Protein AF-A0A3B0UL54-F1 (afdb_monomer_lite)

Foldseek 3Di:
DFWPFADDPCVVVLVVLWAWPDDDTRDTDTDDPDCVPRVVVSCVSCVVVVIHDPDDDDDDDDVVNVVVVVVVVVPDDDDD

Radius of gyration: 16.88 Å; chains: 1; bounding box: 27×32×55 Å

Secondary structure (DSSP, 8-state):
-EESS--SSTHHHHHTTSEEEEEETTEEEEE-S-HHHHHHHHHHHHHHTT--EEE-------HHHHHHHHHHTS------

pLDDT: mean 83.61, std 17.09, range [42.66, 97.06]

Structure (mmCIF, N/CA/C/O backbone):
data_AF-A0A3B0UL54-F1
#
_entry.id   AF-A0A3B0UL54-F1
#
loop_
_atom_site.group_PDB
_atom_site.id
_atom_site.type_symbol
_atom_site.label_atom_id
_atom_site.label_alt_id
_atom_site.label_comp_id
_atom_site.label_asym_id
_atom_site.label_entity_id
_atom_site.label_seq_id
_atom_site.pdbx_PDB_ins_code
_atom_site.Cartn_x
_atom_site.Cartn_y
_atom_site.Cartn_z
_atom_site.occupancy
_atom_site.B_iso_or_equiv
_atom_site.auth_seq_id
_atom_site.auth_comp_id
_atom_site.auth_asym_id
_atom_site.auth_atom_id
_atom_site.pdbx_PDB_model_num
ATOM 1 N N . MET A 1 1 ? -1.466 -4.468 -1.343 1.00 94.19 1 MET A N 1
ATOM 2 C CA . MET A 1 1 ? -1.392 -4.067 -2.764 1.00 94.19 1 MET A CA 1
ATOM 3 C C . MET A 1 1 ? -0.528 -5.055 -3.518 1.00 94.19 1 MET A C 1
ATOM 5 O O . MET A 1 1 ? 0.433 -5.538 -2.932 1.00 94.19 1 MET A O 1
ATOM 9 N N . ARG A 1 2 ? -0.855 -5.346 -4.780 1.00 96.19 2 ARG A N 1
ATOM 10 C CA . ARG A 1 2 ? 0.013 -6.102 -5.692 1.00 96.19 2 ARG A CA 1
ATOM 11 C C . ARG A 1 2 ? 0.450 -5.243 -6.868 1.00 96.19 2 ARG A C 1
ATOM 13 O O . ARG A 1 2 ? -0.372 -4.511 -7.425 1.00 96.19 2 ARG A O 1
ATOM 20 N N . VAL A 1 3 ? 1.718 -5.370 -7.230 1.00 96.50 3 VAL A N 1
ATOM 21 C CA . VAL A 1 3 ? 2.344 -4.739 -8.396 1.00 96.50 3 VAL A CA 1
ATOM 22 C C . VAL A 1 3 ? 2.767 -5.799 -9.417 1.00 96.50 3 VAL A C 1
ATOM 24 O O . VAL A 1 3 ? 2.727 -6.987 -9.123 1.00 96.50 3 VAL A O 1
ATOM 27 N N . ASP A 1 4 ? 3.105 -5.392 -10.635 1.00 96.75 4 ASP A N 1
ATOM 28 C CA . ASP A 1 4 ? 3.448 -6.284 -11.754 1.00 96.75 4 ASP A CA 1
ATOM 29 C C . ASP A 1 4 ? 4.839 -6.920 -11.668 1.00 96.75 4 ASP A C 1
ATOM 31 O O . ASP A 1 4 ? 5.105 -7.930 -12.323 1.00 96.75 4 ASP A O 1
ATOM 35 N N . ARG A 1 5 ? 5.713 -6.361 -10.831 1.00 94.44 5 ARG A N 1
ATOM 36 C CA . ARG A 1 5 ? 7.047 -6.887 -10.543 1.00 94.44 5 ARG A CA 1
ATOM 37 C C . ARG A 1 5 ? 7.468 -6.576 -9.105 1.00 94.44 5 ARG A C 1
ATOM 39 O O . ARG A 1 5 ? 6.960 -5.625 -8.514 1.00 94.44 5 ARG A O 1
ATOM 46 N N . PRO A 1 6 ? 8.432 -7.324 -8.542 1.00 92.94 6 PRO A N 1
ATOM 47 C CA . PRO A 1 6 ? 9.036 -6.972 -7.264 1.00 92.94 6 PRO A CA 1
ATOM 48 C C . PRO A 1 6 ? 9.678 -5.581 -7.282 1.00 92.94 6 PRO A C 1
ATOM 50 O O . PRO A 1 6 ? 10.129 -5.098 -8.329 1.00 92.94 6 PRO A O 1
ATOM 53 N N . LEU A 1 7 ? 9.764 -4.975 -6.097 1.00 89.94 7 LEU A N 1
ATOM 54 C CA . LEU A 1 7 ? 10.529 -3.748 -5.897 1.00 89.94 7 LEU A CA 1
ATOM 55 C C . LEU A 1 7 ? 12.020 -4.004 -6.154 1.00 89.94 7 LEU A C 1
ATOM 57 O O . LEU A 1 7 ? 12.577 -5.018 -5.734 1.00 89.94 7 LEU A O 1
ATOM 61 N N . ASN A 1 8 ? 12.658 -3.060 -6.828 1.00 86.38 8 ASN A N 1
ATOM 62 C CA . ASN A 1 8 ? 14.067 -3.025 -7.184 1.00 86.38 8 ASN A CA 1
ATOM 63 C C . ASN A 1 8 ? 14.663 -1.630 -6.905 1.00 86.38 8 ASN A C 1
ATOM 65 O O . ASN A 1 8 ? 15.238 -0.992 -7.785 1.00 86.38 8 ASN A O 1
ATOM 69 N N . GLY A 1 9 ? 14.508 -1.158 -5.665 1.00 86.06 9 GLY A N 1
ATOM 70 C CA . GLY A 1 9 ? 15.103 0.094 -5.181 1.00 86.06 9 GLY A CA 1
ATOM 71 C C . GLY A 1 9 ? 14.140 1.271 -5.025 1.00 86.06 9 GLY A C 1
ATOM 72 O O . GLY A 1 9 ? 14.549 2.295 -4.498 1.00 86.06 9 GLY A O 1
ATOM 73 N N . GLU A 1 10 ? 12.866 1.126 -5.385 1.00 92.00 10 GLU A N 1
ATOM 74 C CA . GLU A 1 10 ? 11.866 2.207 -5.338 1.00 92.00 10 GLU A CA 1
ATOM 75 C C . GLU A 1 10 ? 11.218 2.397 -3.949 1.00 92.00 10 GLU A C 1
ATOM 77 O O . GLU A 1 10 ? 10.189 3.056 -3.798 1.00 92.00 10 GLU A O 1
ATOM 82 N N . MET A 1 11 ? 11.769 1.751 -2.917 1.00 89.69 11 MET A N 1
ATOM 83 C CA . MET A 1 11 ? 11.149 1.692 -1.593 1.00 89.69 11 MET A CA 1
ATOM 84 C C . MET A 1 11 ? 11.134 3.057 -0.897 1.00 89.69 11 MET A C 1
ATOM 86 O O . MET A 1 11 ? 10.140 3.397 -0.260 1.00 89.69 11 MET A O 1
ATOM 90 N N . GLY A 1 12 ? 12.184 3.864 -1.073 1.00 91.88 12 GLY A N 1
ATOM 91 C CA . GLY A 1 12 ? 12.305 5.169 -0.418 1.00 91.88 12 GLY A CA 1
ATOM 92 C C . GLY A 1 12 ? 11.280 6.197 -0.904 1.00 91.88 12 GLY A C 1
ATOM 93 O O . GLY A 1 12 ? 10.830 7.042 -0.135 1.00 91.88 12 GLY A O 1
ATOM 94 N N . GLU A 1 13 ? 10.873 6.134 -2.168 1.00 92.56 13 GLU A N 1
ATOM 95 C CA . GLU A 1 13 ? 9.816 6.976 -2.728 1.00 92.56 13 GLU A CA 1
ATOM 96 C C . GLU A 1 13 ? 8.435 6.562 -2.214 1.00 92.56 13 GLU A C 1
ATOM 98 O O . GLU A 1 13 ? 7.592 7.415 -1.938 1.00 92.56 13 GLU A O 1
ATOM 103 N N . ILE A 1 14 ? 8.207 5.258 -2.038 1.00 93.75 14 ILE A N 1
ATOM 104 C CA . ILE A 1 14 ? 6.945 4.726 -1.512 1.00 93.75 14 ILE A CA 1
ATOM 105 C C . ILE A 1 14 ? 6.792 5.077 -0.022 1.00 93.75 14 ILE A C 1
ATOM 107 O O . ILE A 1 14 ? 5.710 5.493 0.400 1.00 93.75 14 ILE A O 1
ATOM 111 N N . GLU A 1 15 ? 7.868 4.973 0.764 1.00 94.88 15 GLU A N 1
ATOM 112 C CA . GLU A 1 15 ? 7.882 5.285 2.205 1.00 94.88 15 GLU A CA 1
ATOM 113 C C . GLU A 1 15 ? 7.602 6.762 2.526 1.00 94.88 15 GLU A C 1
ATOM 115 O O . GLU A 1 15 ? 7.195 7.087 3.639 1.00 94.88 15 GLU A O 1
ATOM 120 N N . GLN A 1 16 ? 7.745 7.668 1.555 1.00 94.44 16 GLN A N 1
ATOM 121 C CA . GLN A 1 16 ? 7.355 9.075 1.719 1.00 94.44 16 GLN A CA 1
ATOM 122 C C . GLN A 1 16 ? 5.835 9.284 1.732 1.00 94.44 16 GLN A C 1
ATOM 124 O O . GLN A 1 16 ? 5.366 10.327 2.187 1.00 94.44 16 GLN A O 1
ATOM 129 N N . LEU A 1 17 ? 5.061 8.326 1.212 1.00 94.56 17 LEU A N 1
ATOM 130 C CA . LEU A 1 17 ? 3.603 8.424 1.103 1.00 94.56 17 LEU A CA 1
ATOM 131 C C . LEU A 1 17 ? 2.872 7.552 2.121 1.00 94.56 17 LEU A C 1
ATOM 133 O O . LEU A 1 17 ? 1.768 7.897 2.543 1.00 94.56 17 LEU A O 1
ATOM 137 N N . VAL A 1 18 ? 3.444 6.400 2.465 1.00 95.12 18 VAL A N 1
ATOM 138 C CA . VAL A 1 18 ? 2.801 5.386 3.303 1.00 95.12 18 VAL A CA 1
ATOM 139 C C . VAL A 1 18 ? 3.799 4.724 4.234 1.00 95.12 18 VAL A C 1
ATOM 141 O O . VAL A 1 18 ? 4.974 4.582 3.912 1.00 95.12 18 VAL A O 1
ATOM 144 N N . THR A 1 19 ? 3.305 4.210 5.355 1.00 94.81 19 THR A N 1
ATOM 145 C CA . THR A 1 19 ? 4.102 3.339 6.220 1.00 94.81 19 THR A CA 1
ATOM 146 C C . THR A 1 19 ? 4.054 1.924 5.667 1.00 94.81 19 THR A C 1
ATOM 148 O O . THR A 1 19 ? 2.984 1.311 5.632 1.00 94.81 19 THR A O 1
ATOM 151 N N . ILE A 1 20 ? 5.192 1.387 5.233 1.00 93.31 20 ILE A N 1
ATOM 152 C CA . ILE A 1 20 ? 5.272 0.004 4.759 1.00 93.31 20 ILE A CA 1
ATOM 153 C C . ILE A 1 20 ? 5.393 -0.937 5.961 1.00 93.31 20 ILE A C 1
ATOM 155 O O . ILE A 1 20 ? 6.287 -0.797 6.787 1.00 93.31 20 ILE A O 1
ATOM 159 N N . ASP A 1 21 ? 4.501 -1.924 6.042 1.00 92.00 21 ASP A N 1
ATOM 160 C CA . ASP A 1 21 ? 4.540 -2.957 7.082 1.00 92.00 21 ASP A CA 1
ATOM 161 C C . ASP A 1 21 ? 5.330 -4.189 6.634 1.00 92.00 21 ASP A C 1
ATOM 163 O O . ASP A 1 21 ? 6.002 -4.830 7.438 1.00 92.00 21 ASP A O 1
ATOM 167 N N . ALA A 1 22 ? 5.185 -4.579 5.364 1.00 91.00 22 ALA A N 1
ATOM 168 C CA . ALA A 1 22 ? 5.852 -5.751 4.808 1.00 91.00 22 ALA A CA 1
ATOM 169 C C . ALA A 1 22 ? 5.888 -5.715 3.277 1.00 91.00 22 ALA A C 1
ATOM 171 O O . ALA A 1 22 ? 4.935 -5.272 2.631 1.00 91.00 22 ALA A O 1
ATOM 172 N N . VAL A 1 23 ? 6.946 -6.292 2.707 1.00 92.81 23 VAL A N 1
ATOM 173 C CA . VAL A 1 23 ? 7.069 -6.569 1.271 1.00 92.81 23 VAL A CA 1
ATOM 174 C C . VAL A 1 23 ? 7.353 -8.057 1.082 1.00 92.81 23 VAL A C 1
ATOM 176 O O . VAL A 1 23 ? 8.235 -8.613 1.733 1.00 92.81 23 VAL A O 1
ATOM 179 N N . GLN A 1 24 ? 6.585 -8.714 0.215 1.00 92.62 24 GLN A N 1
ATOM 180 C CA . GLN A 1 24 ? 6.739 -10.128 -0.130 1.00 92.62 24 GLN A CA 1
ATOM 181 C C . GLN A 1 24 ? 6.653 -10.281 -1.648 1.00 92.62 24 GLN A C 1
ATOM 183 O O . GLN A 1 24 ? 5.563 -10.362 -2.212 1.00 92.62 24 GLN A O 1
ATOM 188 N N . GLY A 1 25 ? 7.809 -10.283 -2.315 1.00 92.75 25 GLY A N 1
ATOM 189 C CA . GLY A 1 25 ? 7.875 -10.307 -3.775 1.00 92.75 25 GLY A CA 1
ATOM 190 C C . GLY A 1 25 ? 7.222 -9.066 -4.382 1.00 92.75 25 GLY A C 1
ATOM 191 O O . GLY A 1 25 ? 7.710 -7.955 -4.204 1.00 92.75 25 GLY A O 1
ATOM 192 N N . ASP A 1 26 ? 6.112 -9.265 -5.085 1.00 94.50 26 ASP A N 1
ATOM 193 C CA . ASP A 1 26 ? 5.316 -8.225 -5.742 1.00 94.50 26 ASP A CA 1
ATOM 194 C C . ASP A 1 26 ? 4.123 -7.742 -4.889 1.00 94.50 26 ASP A C 1
ATOM 196 O O . ASP A 1 26 ? 3.255 -6.999 -5.354 1.00 94.50 26 ASP A O 1
ATOM 200 N N . VAL A 1 27 ? 4.056 -8.175 -3.627 1.00 94.69 27 VAL A N 1
ATOM 201 C CA . VAL A 1 27 ? 3.013 -7.793 -2.675 1.00 94.69 27 VAL A CA 1
ATOM 202 C C . VAL A 1 27 ? 3.569 -6.809 -1.655 1.00 94.69 27 VAL A C 1
ATOM 204 O O . VAL A 1 27 ? 4.522 -7.108 -0.940 1.00 94.69 27 VAL A O 1
ATOM 207 N N . ILE A 1 28 ? 2.917 -5.656 -1.535 1.00 94.44 28 ILE A N 1
ATOM 208 C CA . ILE A 1 28 ? 3.260 -4.602 -0.576 1.00 94.44 28 ILE A CA 1
ATOM 209 C C . ILE A 1 28 ? 2.089 -4.422 0.388 1.00 94.44 28 ILE A C 1
ATOM 211 O O . ILE A 1 28 ? 0.955 -4.138 -0.026 1.00 94.44 28 ILE A O 1
ATOM 215 N N . ARG A 1 29 ? 2.352 -4.585 1.685 1.00 93.75 29 ARG A N 1
ATOM 216 C CA . ARG A 1 29 ? 1.427 -4.242 2.767 1.00 93.75 29 ARG A CA 1
ATOM 217 C C . ARG A 1 29 ? 1.852 -2.905 3.355 1.00 93.75 29 ARG A C 1
ATOM 219 O O . ARG A 1 29 ? 2.993 -2.758 3.779 1.00 93.75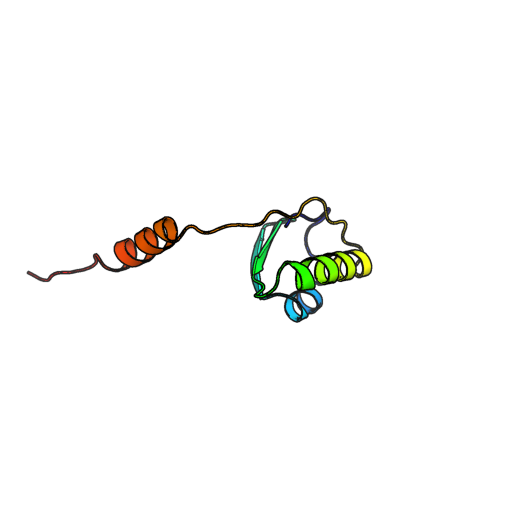 29 ARG A O 1
ATOM 226 N N . TYR A 1 30 ? 0.924 -1.960 3.389 1.00 94.12 30 TYR A N 1
ATOM 227 C CA . TYR A 1 30 ? 1.162 -0.623 3.908 1.00 94.12 30 TYR A CA 1
ATOM 228 C C . TYR A 1 30 ? -0.038 -0.137 4.717 1.00 94.12 30 TYR A C 1
ATOM 230 O O . TYR A 1 30 ? -1.143 -0.676 4.592 1.00 94.12 30 TYR A O 1
ATOM 238 N N . ARG A 1 31 ? 0.190 0.907 5.511 1.00 92.56 31 ARG A N 1
ATOM 239 C CA . ARG A 1 31 ? -0.821 1.645 6.265 1.00 92.56 31 ARG A CA 1
ATOM 240 C C . ARG A 1 31 ? -0.817 3.117 5.867 1.00 92.56 31 ARG A C 1
ATOM 242 O O . ARG A 1 31 ? 0.216 3.677 5.504 1.00 92.56 31 ARG A O 1
ATOM 249 N N . THR A 1 32 ? -1.996 3.721 5.928 1.00 92.88 32 THR A N 1
ATOM 250 C CA . THR A 1 32 ? -2.228 5.157 5.748 1.00 92.88 32 THR A CA 1
ATOM 251 C C . THR A 1 32 ? -3.441 5.570 6.575 1.00 92.88 32 THR A C 1
ATOM 253 O O . THR A 1 32 ? -4.384 4.788 6.712 1.00 92.88 32 THR A O 1
ATOM 256 N N . ASP A 1 33 ? -3.419 6.796 7.092 1.00 91.25 33 ASP A N 1
ATOM 257 C CA . ASP A 1 33 ? -4.516 7.378 7.868 1.00 91.25 33 ASP A CA 1
ATOM 258 C C . ASP A 1 33 ? -5.681 7.844 6.983 1.00 91.25 33 ASP A C 1
ATOM 260 O O . ASP A 1 33 ? -6.813 7.957 7.450 1.00 91.25 33 ASP A O 1
ATOM 264 N N . ASN A 1 34 ? -5.422 8.116 5.697 1.00 93.19 34 ASN A N 1
ATOM 265 C CA . ASN A 1 34 ? -6.434 8.597 4.760 1.00 93.19 34 ASN A CA 1
ATOM 266 C C . ASN A 1 34 ? -6.332 7.869 3.407 1.00 93.19 34 ASN A C 1
ATOM 268 O O . ASN A 1 34 ? -5.739 8.393 2.458 1.00 93.19 34 ASN A O 1
ATOM 272 N N . PRO A 1 35 ? -6.903 6.656 3.289 1.00 92.69 35 PRO A N 1
ATOM 273 C CA . PRO A 1 35 ? -6.795 5.854 2.074 1.00 92.69 35 PRO A CA 1
ATOM 274 C C . PRO A 1 35 ? -7.417 6.533 0.847 1.00 92.69 35 PRO A C 1
ATOM 276 O O . PRO A 1 35 ? -6.888 6.369 -0.252 1.00 92.69 35 PRO A O 1
ATOM 279 N N . ASP A 1 36 ? -8.475 7.331 1.009 1.00 94.44 36 ASP A N 1
ATOM 280 C CA . ASP A 1 36 ? -9.143 8.013 -0.110 1.00 94.44 36 ASP A CA 1
ATOM 281 C C . ASP A 1 36 ? -8.259 9.094 -0.752 1.00 94.44 36 ASP A C 1
ATOM 283 O O . ASP A 1 36 ? -8.385 9.383 -1.943 1.00 94.44 36 ASP A O 1
ATOM 287 N N . VAL A 1 37 ? -7.318 9.655 0.014 1.00 95.94 37 VAL A N 1
ATOM 288 C CA . 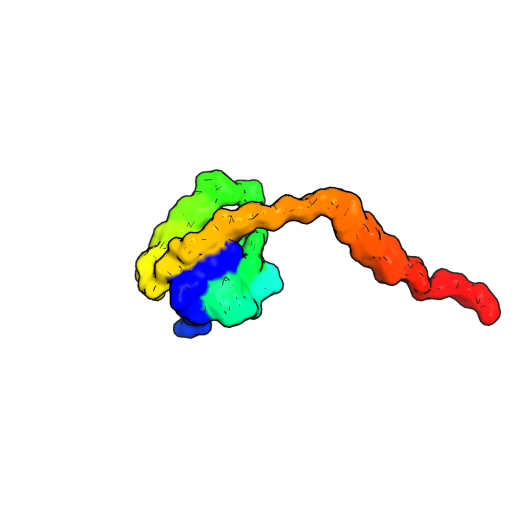VAL A 1 37 ? -6.339 10.639 -0.470 1.00 95.94 37 VAL A CA 1
ATOM 289 C C . VAL A 1 37 ? -5.026 9.969 -0.870 1.00 95.94 37 VAL A C 1
ATOM 291 O O . VAL A 1 37 ? -4.496 10.235 -1.952 1.00 95.94 37 VAL A O 1
ATOM 294 N N . THR A 1 38 ? -4.500 9.082 -0.027 1.00 95.88 38 THR A N 1
ATOM 295 C CA . THR A 1 38 ? -3.172 8.493 -0.220 1.00 95.88 38 THR A CA 1
ATOM 296 C C . THR A 1 38 ? -3.159 7.421 -1.304 1.00 95.88 38 THR A C 1
ATOM 298 O O . THR A 1 38 ? -2.191 7.345 -2.055 1.00 95.88 38 THR A O 1
ATOM 301 N N . ASN A 1 39 ? -4.212 6.610 -1.457 1.00 95.31 39 ASN A N 1
ATOM 302 C CA . ASN A 1 39 ? -4.200 5.528 -2.447 1.00 95.31 39 ASN A CA 1
ATOM 303 C C . ASN A 1 39 ? -4.088 6.055 -3.889 1.00 95.31 39 ASN A C 1
ATOM 305 O O . ASN A 1 39 ? -3.234 5.555 -4.624 1.00 95.31 39 ASN A O 1
ATOM 309 N N . PRO A 1 40 ? -4.854 7.081 -4.321 1.00 96.81 40 PRO A N 1
ATOM 310 C CA . PRO A 1 40 ? -4.658 7.672 -5.644 1.00 96.81 40 PRO A CA 1
ATOM 311 C C . PRO A 1 40 ? -3.249 8.245 -5.856 1.00 96.81 40 PRO A C 1
ATOM 313 O O . PRO A 1 40 ? -2.705 8.135 -6.954 1.00 96.81 40 PRO A O 1
ATOM 316 N N . GLN A 1 41 ? -2.647 8.847 -4.824 1.00 96.81 41 GLN A N 1
ATOM 317 C CA . GLN A 1 41 ? -1.279 9.374 -4.888 1.00 96.81 41 GLN A CA 1
ATOM 318 C C . GLN A 1 41 ? -0.250 8.250 -5.020 1.00 96.81 41 GLN A C 1
ATOM 320 O O . GLN A 1 41 ? 0.626 8.323 -5.878 1.00 96.81 41 GLN A O 1
ATOM 325 N N . LEU A 1 42 ? -0.404 7.184 -4.235 1.00 95.81 42 LEU A N 1
ATOM 326 C CA . LEU A 1 42 ? 0.450 6.005 -4.279 1.00 95.81 42 LEU A CA 1
ATOM 327 C C . LEU A 1 42 ? 0.393 5.326 -5.653 1.00 95.81 42 LEU A C 1
ATOM 329 O O . LEU A 1 42 ? 1.434 5.036 -6.231 1.00 95.81 42 LEU A O 1
ATOM 333 N N . VAL A 1 43 ? -0.800 5.144 -6.230 1.00 96.25 43 VAL A N 1
ATOM 334 C CA . VAL A 1 43 ? -0.956 4.567 -7.580 1.00 96.25 43 VAL A CA 1
ATOM 335 C C . VAL A 1 43 ? -0.221 5.403 -8.633 1.00 96.25 43 VAL A C 1
ATOM 337 O O . VAL A 1 43 ? 0.457 4.850 -9.502 1.00 96.25 43 VAL A O 1
ATOM 340 N N . ARG A 1 44 ? -0.314 6.737 -8.550 1.00 96.25 44 ARG A N 1
ATOM 341 C CA . ARG A 1 44 ? 0.410 7.647 -9.453 1.00 96.25 44 ARG A CA 1
ATOM 342 C C . ARG A 1 44 ? 1.921 7.575 -9.252 1.00 96.25 44 ARG A C 1
ATOM 344 O O . ARG A 1 44 ? 2.647 7.544 -10.239 1.00 96.25 44 ARG A O 1
ATOM 351 N N . CYS A 1 45 ? 2.376 7.533 -8.002 1.00 95.25 45 CYS A N 1
ATOM 352 C CA . CYS A 1 45 ? 3.786 7.391 -7.652 1.00 95.25 45 CYS A CA 1
ATOM 353 C C . CYS A 1 45 ? 4.369 6.104 -8.248 1.00 95.25 45 CYS A C 1
ATOM 355 O O . CYS A 1 45 ? 5.327 6.171 -9.011 1.00 95.25 45 CYS A O 1
ATOM 357 N N . LEU A 1 46 ? 3.721 4.960 -8.019 1.00 94.81 46 LEU A N 1
ATOM 358 C CA . LEU A 1 46 ? 4.135 3.664 -8.570 1.00 94.81 46 LEU A CA 1
ATOM 359 C C . LEU A 1 46 ? 4.176 3.679 -10.097 1.00 94.81 46 LEU A C 1
ATOM 361 O O . LEU A 1 46 ? 5.153 3.235 -10.690 1.00 94.81 46 LEU A O 1
ATOM 365 N N . SER A 1 47 ? 3.162 4.269 -10.733 1.00 94.62 47 SER A N 1
ATOM 366 C CA . SER A 1 47 ? 3.141 4.416 -12.192 1.00 94.62 47 SER A CA 1
ATOM 367 C C . SER A 1 47 ? 4.318 5.265 -12.692 1.00 94.62 47 SER A C 1
ATOM 369 O O . SER A 1 47 ? 4.944 4.922 -13.691 1.00 94.62 47 SER A O 1
ATOM 371 N N . GLY A 1 48 ? 4.657 6.348 -11.982 1.00 94.88 48 GLY A N 1
ATOM 372 C CA . GLY A 1 48 ? 5.822 7.190 -12.277 1.00 94.88 48 GLY A CA 1
ATOM 373 C C . GLY A 1 48 ? 7.164 6.475 -12.086 1.00 94.88 48 GLY A C 1
ATOM 374 O O . GLY A 1 48 ? 8.127 6.792 -12.777 1.00 94.88 48 GLY A O 1
ATOM 375 N N . LEU A 1 49 ? 7.203 5.471 -11.210 1.00 93.38 49 LEU A N 1
ATOM 376 C CA . LEU A 1 49 ? 8.345 4.583 -10.972 1.00 93.38 49 LEU A CA 1
ATOM 377 C C . LEU A 1 49 ? 8.378 3.383 -11.943 1.00 93.38 49 LEU A C 1
ATOM 379 O O . LEU A 1 49 ? 9.241 2.512 -11.842 1.00 93.38 49 LEU A O 1
ATOM 383 N N . GLY A 1 50 ? 7.439 3.317 -12.894 1.00 93.50 50 GLY A N 1
ATOM 384 C CA . GLY A 1 50 ? 7.344 2.228 -13.867 1.00 93.50 50 GLY A CA 1
ATOM 385 C C . GLY A 1 50 ? 6.847 0.907 -13.272 1.00 93.50 50 GLY A C 1
ATOM 386 O O . GLY A 1 50 ? 7.202 -0.156 -13.779 1.00 93.50 50 GLY A O 1
ATOM 387 N N . LEU A 1 51 ? 6.075 0.963 -12.183 1.00 94.69 51 LEU A N 1
ATOM 388 C CA . LEU A 1 51 ? 5.389 -0.178 -11.576 1.00 94.69 51 LEU A CA 1
ATOM 389 C C . LEU A 1 51 ? 3.910 -0.162 -11.972 1.00 94.69 51 LEU A C 1
ATOM 391 O O . LEU A 1 51 ? 3.198 0.822 -11.752 1.00 94.69 51 LEU A O 1
ATOM 395 N N . GLY A 1 52 ? 3.427 -1.273 -12.518 1.00 95.69 52 GLY A N 1
ATOM 396 C CA . GLY A 1 52 ? 2.011 -1.483 -12.790 1.00 95.69 52 GLY A CA 1
ATOM 397 C C . GLY A 1 52 ? 1.274 -1.926 -11.529 1.00 95.69 52 GLY A C 1
ATOM 398 O O . GLY A 1 52 ? 1.645 -2.917 -10.904 1.00 95.69 52 GLY A O 1
ATOM 399 N N . VAL A 1 53 ? 0.200 -1.230 -11.148 1.00 95.62 53 VAL A N 1
ATOM 400 C CA . VAL A 1 53 ? -0.659 -1.662 -10.032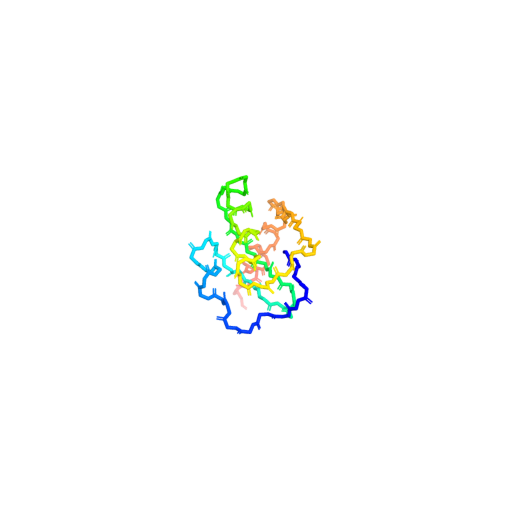 1.00 95.62 53 VAL A CA 1
ATOM 401 C C . VAL A 1 53 ? -1.653 -2.707 -10.534 1.00 95.62 53 VAL A C 1
ATOM 403 O O . VAL A 1 53 ? -2.542 -2.391 -11.321 1.00 95.62 53 VAL A O 1
ATOM 406 N N . ILE A 1 54 ? -1.528 -3.945 -10.051 1.00 97.06 54 ILE A N 1
ATOM 407 C CA . ILE A 1 54 ? -2.446 -5.043 -10.392 1.00 97.06 54 ILE A CA 1
ATOM 408 C C . ILE A 1 54 ? -3.703 -4.974 -9.530 1.00 97.06 54 ILE A C 1
ATOM 410 O O . ILE A 1 54 ? -4.818 -5.130 -10.026 1.00 97.06 54 ILE A O 1
ATOM 414 N N . SER A 1 55 ? -3.539 -4.786 -8.219 1.00 94.94 55 SER A N 1
ATOM 415 C CA . SER A 1 55 ? -4.680 -4.744 -7.308 1.00 94.94 55 SER A CA 1
ATOM 416 C C . SER A 1 55 ? -4.404 -3.976 -6.023 1.00 94.94 55 SER A C 1
ATOM 418 O O . SER A 1 55 ? -3.313 -4.020 -5.440 1.00 94.94 55 SER A O 1
ATOM 420 N N . LEU A 1 56 ? -5.452 -3.313 -5.538 1.00 93.38 56 LEU A N 1
ATOM 421 C CA . LEU A 1 56 ? -5.485 -2.659 -4.242 1.00 93.38 56 LEU A CA 1
ATOM 422 C C . LEU A 1 56 ? -6.658 -3.208 -3.433 1.00 93.38 56 LEU A C 1
ATOM 424 O O . LEU A 1 56 ? -7.799 -3.169 -3.882 1.00 93.38 56 LEU A O 1
ATOM 428 N N . GLN A 1 57 ? -6.363 -3.754 -2.257 1.00 91.06 57 GLN A N 1
ATOM 429 C CA . GLN A 1 57 ? -7.352 -4.370 -1.378 1.00 91.06 57 GLN A CA 1
ATOM 430 C C . GLN A 1 57 ? -7.181 -3.792 0.028 1.00 91.06 57 GLN A C 1
ATOM 432 O O . GLN A 1 57 ? -6.062 -3.852 0.555 1.00 91.06 57 GLN A O 1
ATOM 437 N N . PRO A 1 58 ? -8.241 -3.228 0.634 1.00 88.56 58 PRO A N 1
ATOM 438 C CA . PRO A 1 58 ? -8.196 -2.818 2.026 1.00 88.56 58 PRO A CA 1
ATOM 439 C C . PRO A 1 58 ? -8.095 -4.061 2.914 1.00 88.56 58 PRO A C 1
ATOM 441 O O . PRO A 1 58 ? -8.816 -5.038 2.722 1.00 88.56 58 PRO A O 1
ATOM 444 N N . ILE A 1 59 ? -7.196 -4.019 3.896 1.00 83.56 59 ILE A N 1
ATOM 445 C CA . ILE A 1 59 ? -7.110 -5.041 4.940 1.00 83.56 59 ILE A CA 1
ATOM 446 C C . ILE A 1 59 ? -7.777 -4.450 6.177 1.00 83.56 59 ILE A C 1
ATOM 448 O O . ILE A 1 59 ? -7.149 -3.730 6.949 1.00 83.56 59 ILE A O 1
ATOM 452 N N . THR A 1 60 ? -9.067 -4.720 6.355 1.00 69.62 60 THR A N 1
ATOM 453 C CA . THR A 1 60 ? -9.769 -4.404 7.601 1.00 69.62 60 THR A CA 1
ATOM 454 C C . THR A 1 60 ? -9.358 -5.419 8.656 1.00 69.62 60 THR A C 1
ATOM 456 O O . THR A 1 60 ? -9.794 -6.568 8.613 1.00 69.62 60 THR A O 1
ATOM 459 N N . GLN A 1 61 ? -8.508 -5.013 9.594 1.00 64.12 61 GLN A N 1
ATOM 460 C CA . GLN A 1 61 ? -8.312 -5.773 10.824 1.00 64.12 61 GLN A CA 1
ATOM 461 C C . GLN A 1 61 ? -9.530 -5.510 11.710 1.00 64.12 61 GLN A C 1
ATOM 463 O O . GLN A 1 61 ? -9.766 -4.373 12.117 1.00 64.12 61 GLN A O 1
ATOM 468 N N . SER A 1 62 ? -10.345 -6.534 11.964 1.00 59.00 62 SER A N 1
ATOM 469 C CA . SER A 1 62 ? -11.385 -6.427 12.982 1.00 59.00 62 SER A CA 1
ATOM 470 C C . SER A 1 62 ? -10.719 -6.392 14.359 1.00 59.00 62 SER A C 1
ATOM 472 O O . SER A 1 62 ? -9.723 -7.079 14.593 1.00 59.00 62 SER A O 1
ATOM 474 N N . LEU A 1 63 ? -11.265 -5.598 15.285 1.00 56.25 63 LEU A N 1
ATOM 475 C CA . LEU A 1 63 ? -10.783 -5.520 16.673 1.00 56.25 63 LEU A CA 1
ATOM 476 C C . LEU A 1 63 ? -10.651 -6.912 17.315 1.00 56.25 63 LEU A C 1
ATOM 478 O O . LEU A 1 63 ? -9.717 -7.156 18.069 1.00 56.25 63 LEU A O 1
ATOM 482 N N . GLU A 1 64 ? -11.530 -7.846 16.948 1.00 58.28 64 GLU A N 1
ATOM 483 C CA . GLU A 1 64 ? -11.510 -9.247 17.382 1.00 58.28 64 GLU A CA 1
ATOM 484 C C . GLU A 1 64 ? -10.169 -9.956 17.091 1.00 58.28 64 GLU A C 1
ATOM 486 O O . GLU A 1 64 ? -9.659 -10.678 17.945 1.00 58.28 64 GLU A O 1
ATOM 491 N N . GLN A 1 65 ? -9.531 -9.689 15.944 1.00 54.59 65 GLN A N 1
ATOM 492 C CA . GLN A 1 65 ? -8.218 -10.260 15.612 1.00 54.59 65 GLN A CA 1
ATOM 493 C C . GLN A 1 65 ? -7.057 -9.605 16.377 1.00 54.59 65 GLN A C 1
ATOM 495 O O . GLN A 1 65 ? -6.029 -10.247 16.591 1.00 54.59 65 GLN A O 1
ATOM 500 N N . VAL A 1 66 ? -7.208 -8.351 16.816 1.00 59.31 66 VAL A N 1
ATOM 501 C CA . VAL A 1 66 ? -6.199 -7.654 17.633 1.00 59.31 66 VAL A CA 1
ATOM 502 C C . VAL A 1 66 ? -6.245 -8.145 19.081 1.00 59.31 66 VAL A C 1
ATOM 504 O O . VAL A 1 66 ? -5.193 -8.401 19.666 1.00 59.31 66 VAL A O 1
ATOM 507 N N . TYR A 1 67 ? -7.444 -8.354 19.640 1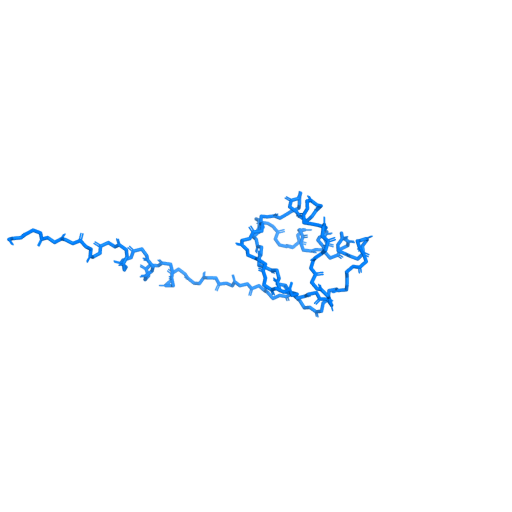.00 57.19 67 TYR A N 1
ATOM 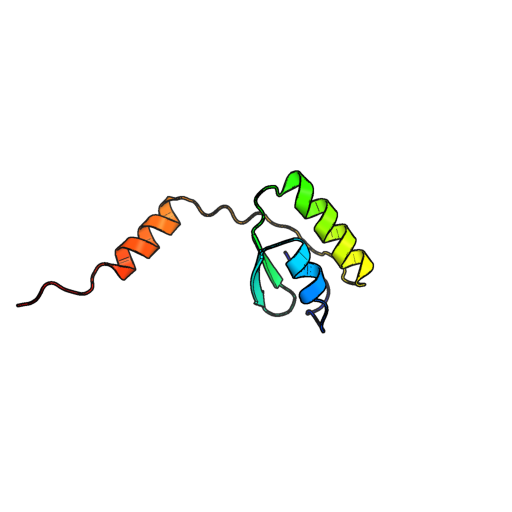508 C CA . TYR A 1 67 ? -7.611 -8.877 21.001 1.00 57.19 67 TYR A CA 1
ATOM 509 C C . TYR A 1 67 ? -6.962 -10.255 21.181 1.00 57.19 67 TYR A C 1
ATOM 511 O O . TYR A 1 67 ? -6.282 -10.478 22.179 1.00 57.19 67 TYR A O 1
ATOM 519 N N . LEU A 1 68 ? -7.092 -11.154 20.199 1.00 56.56 68 LEU A N 1
ATOM 520 C CA . LEU A 1 68 ? -6.465 -12.479 20.268 1.00 56.56 68 LEU A CA 1
ATOM 521 C C . LEU A 1 68 ? -4.932 -12.422 20.243 1.00 56.56 68 LEU A C 1
ATOM 523 O O . LEU A 1 68 ? -4.290 -13.285 20.835 1.00 56.56 68 LEU A O 1
ATOM 527 N N . ARG A 1 69 ? -4.338 -11.409 19.600 1.00 55.09 69 ARG A N 1
ATOM 528 C CA . ARG A 1 69 ? -2.878 -11.255 19.564 1.00 55.09 69 ARG A CA 1
ATOM 529 C C . ARG A 1 69 ? -2.328 -10.816 20.920 1.00 55.09 69 ARG A C 1
ATOM 531 O O . ARG A 1 69 ? -1.417 -11.448 21.431 1.00 55.09 69 ARG A O 1
ATOM 538 N N . VAL A 1 70 ? -2.958 -9.815 21.537 1.00 58.78 70 VAL A N 1
ATOM 539 C CA . VAL A 1 70 ? -2.523 -9.268 22.833 1.00 58.78 70 VAL A CA 1
ATOM 540 C C . VAL A 1 70 ? -2.731 -10.263 23.981 1.00 58.78 70 VAL A C 1
ATOM 542 O O . VAL A 1 70 ? -1.902 -10.331 24.881 1.00 58.78 70 VAL A O 1
ATOM 545 N N . VAL A 1 71 ? -3.809 -11.058 23.959 1.00 58.88 71 VAL A N 1
ATOM 546 C CA . VAL A 1 71 ? -4.067 -12.065 25.007 1.00 58.88 71 VAL A CA 1
ATOM 547 C C . VAL A 1 71 ? -3.113 -13.258 24.891 1.00 58.88 71 VAL A C 1
ATOM 549 O O . VAL A 1 71 ? -2.634 -13.744 25.910 1.00 58.88 71 VAL A O 1
ATOM 552 N N . ALA A 1 72 ? -2.763 -13.686 23.673 1.00 56.25 72 ALA A N 1
ATOM 553 C CA . ALA A 1 72 ? -1.807 -14.778 23.471 1.00 56.25 72 ALA A CA 1
ATOM 554 C C . ALA A 1 72 ? -0.374 -14.423 23.915 1.00 56.25 72 ALA A C 1
ATOM 556 O O . ALA A 1 72 ? 0.384 -15.308 24.296 1.00 56.25 72 ALA A O 1
ATOM 557 N N . GLU A 1 73 ? -0.007 -13.140 23.901 1.00 56.00 73 GLU A N 1
ATOM 558 C CA . GLU A 1 73 ? 1.292 -12.641 24.380 1.00 56.00 73 GLU A CA 1
ATOM 559 C C . GLU A 1 73 ? 1.307 -12.368 25.903 1.00 56.00 73 GLU A C 1
ATOM 561 O O . GLU A 1 73 ? 2.355 -12.046 26.459 1.00 56.00 73 GLU A O 1
ATOM 566 N N . GLY A 1 74 ? 0.160 -12.497 26.585 1.00 53.12 74 GLY A N 1
ATOM 567 C CA . GLY A 1 74 ? -0.006 -12.239 28.021 1.00 53.12 74 GLY A CA 1
ATOM 568 C C . GLY A 1 74 ? -0.130 -13.482 28.910 1.00 53.12 74 GLY A C 1
ATOM 569 O O . GLY A 1 74 ? -0.174 -13.334 30.129 1.00 53.12 74 GLY A O 1
ATOM 570 N N . GLU A 1 75 ? -0.174 -14.693 28.345 1.00 50.12 75 GLU A N 1
ATOM 571 C CA . GLU A 1 75 ? -0.265 -15.953 29.105 1.00 50.12 75 GLU A CA 1
ATOM 572 C C . GLU A 1 75 ? 1.092 -16.659 29.274 1.00 50.12 75 GLU A C 1
ATOM 574 O O . GLU A 1 75 ? 1.190 -17.882 29.202 1.00 50.12 75 GLU A O 1
ATOM 579 N N . GLU A 1 76 ? 2.156 -15.906 29.562 1.00 54.38 76 GLU A N 1
ATOM 580 C CA . GLU A 1 76 ? 3.341 -16.473 30.209 1.00 54.38 76 GLU A CA 1
ATOM 581 C C . GLU A 1 76 ? 3.441 -15.958 31.652 1.00 54.38 76 GLU A C 1
ATOM 583 O O . GLU A 1 76 ? 3.920 -14.859 31.919 1.00 54.38 76 GLU A O 1
ATOM 588 N N . GLN A 1 77 ? 3.046 -16.861 32.562 1.00 46.31 77 GLN A N 1
ATOM 589 C CA . GLN A 1 77 ? 3.270 -16.932 34.017 1.00 46.31 77 GLN A CA 1
ATOM 590 C C . GLN A 1 77 ? 2.094 -16.525 34.925 1.00 46.31 77 GLN A C 1
ATOM 592 O O . GLN A 1 77 ? 1.719 -15.361 35.041 1.00 46.31 77 GLN A O 1
ATOM 597 N N . PRO A 1 78 ? 1.638 -17.501 35.733 1.00 42.66 78 PRO A N 1
ATOM 598 C CA . PRO A 1 78 ? 1.930 -17.400 37.155 1.00 42.66 78 PRO A CA 1
ATOM 599 C C . PRO A 1 78 ? 2.785 -18.574 37.651 1.00 42.66 78 PRO A C 1
ATOM 601 O O . PRO A 1 78 ? 2.406 -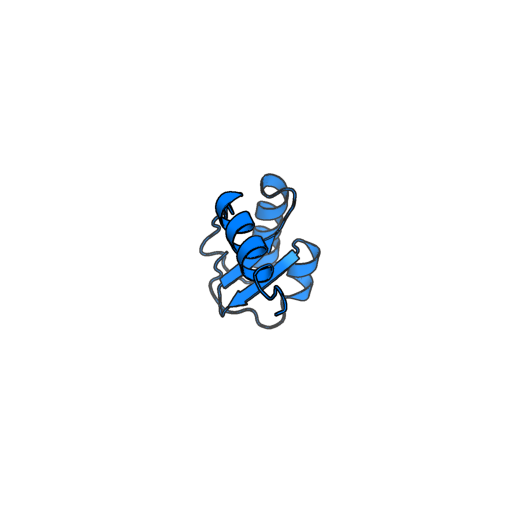19.740 37.623 1.00 42.66 78 PRO A O 1
ATOM 604 N N . GLN A 1 79 ? 3.970 -18.182 38.104 1.00 53.22 79 GLN A N 1
ATOM 605 C CA . GLN A 1 79 ? 4.743 -18.678 39.240 1.00 53.22 79 GLN A CA 1
ATOM 606 C C . GLN A 1 79 ? 4.013 -19.665 40.181 1.00 53.22 79 GLN A C 1
ATOM 608 O O . GLN A 1 79 ? 3.011 -19.315 40.808 1.00 53.22 79 GLN A O 1
ATOM 613 N N . SER A 1 80 ? 4.579 -20.864 40.356 1.00 48.62 80 SER A N 1
ATOM 614 C CA . SER A 1 80 ? 4.512 -21.688 41.578 1.00 48.62 80 SER A CA 1
ATOM 615 C C . SER A 1 80 ? 5.695 -22.647 41.618 1.00 48.62 80 SER A C 1
ATOM 617 O O . SER A 1 80 ? 5.931 -23.317 40.590 1.00 48.62 80 SER A O 1
#

Organism: NCBI:txid652676

Sequence (80 aa):
MRVDRPLNGEMGEIEQLVTIDAVQGDVIRYRTDNPDVTNPQLVRCLSGLGLGVISLQPITQSLEQVYLRVVAEGEEQPQS